Protein AF-E1RDG4-F1 (afdb_monomer_lite)

Structure (mmCIF, N/CA/C/O backbone):
data_AF-E1RDG4-F1
#
_entry.id   AF-E1RDG4-F1
#
loop_
_atom_site.group_PDB
_atom_site.id
_atom_site.type_symbol
_atom_site.label_atom_id
_atom_site.label_alt_id
_atom_site.label_comp_id
_atom_site.label_asym_id
_atom_site.label_entity_id
_atom_site.label_seq_id
_atom_site.pdbx_PDB_ins_code
_atom_site.Cartn_x
_atom_site.Cartn_y
_atom_site.Cartn_z
_atom_site.occupancy
_atom_site.B_iso_or_equiv
_atom_site.auth_seq_id
_atom_site.auth_comp_id
_atom_site.auth_asym_id
_atom_site.auth_atom_id
_atom_site.pdbx_PDB_model_num
ATOM 1 N N . MET A 1 1 ? 28.023 -0.731 -26.187 1.00 45.25 1 MET A N 1
ATOM 2 C CA . MET A 1 1 ? 28.212 -0.826 -24.726 1.00 45.25 1 MET A CA 1
ATOM 3 C C . MET A 1 1 ? 26.915 -0.334 -24.109 1.00 45.25 1 MET A C 1
ATOM 5 O O . MET A 1 1 ? 26.686 0.865 -24.153 1.00 45.25 1 MET A O 1
ATOM 9 N N . SER A 1 2 ? 26.020 -1.224 -23.681 1.00 56.44 2 SER A N 1
ATOM 10 C CA . SER A 1 2 ? 24.752 -0.807 -23.066 1.00 56.44 2 SER A CA 1
ATOM 11 C C . SER A 1 2 ? 25.028 -0.280 -21.660 1.00 56.44 2 SER A C 1
ATOM 13 O O . SER A 1 2 ? 25.686 -0.952 -20.861 1.00 56.44 2 SER A O 1
ATOM 15 N N . GLU A 1 3 ? 24.584 0.942 -21.383 1.00 65.62 3 GLU A N 1
ATOM 16 C CA . GLU A 1 3 ? 24.704 1.573 -20.072 1.00 65.62 3 GLU A CA 1
ATOM 17 C C . GLU A 1 3 ? 23.740 0.874 -19.110 1.00 65.62 3 GLU A C 1
ATOM 19 O O . GLU A 1 3 ? 22.528 1.026 -19.231 1.00 65.62 3 GLU A O 1
ATOM 24 N N . LYS A 1 4 ? 24.260 0.085 -18.164 1.00 71.12 4 LYS A N 1
ATOM 25 C CA . LYS A 1 4 ? 23.431 -0.467 -17.087 1.00 71.12 4 LYS A CA 1
ATOM 26 C C . LYS A 1 4 ? 22.964 0.693 -16.211 1.00 71.12 4 LYS A C 1
ATOM 28 O O . LYS A 1 4 ? 23.801 1.416 -15.667 1.00 71.12 4 LYS A O 1
ATOM 33 N N . ARG A 1 5 ? 21.654 0.885 -16.073 1.00 75.81 5 ARG A N 1
ATOM 34 C CA . ARG A 1 5 ? 21.077 1.918 -15.207 1.00 75.81 5 ARG A CA 1
ATOM 35 C C . ARG A 1 5 ? 20.508 1.249 -13.966 1.00 75.81 5 ARG A C 1
ATOM 37 O O . ARG A 1 5 ? 19.870 0.207 -14.054 1.00 75.81 5 ARG A O 1
ATOM 44 N N . LYS A 1 6 ? 20.757 1.829 -12.794 1.00 81.88 6 LYS A N 1
ATOM 45 C CA . LYS A 1 6 ? 20.160 1.339 -11.549 1.00 81.88 6 LYS A CA 1
ATOM 46 C C . LYS A 1 6 ? 18.705 1.818 -11.502 1.00 81.88 6 LYS A C 1
ATOM 48 O O . LYS A 1 6 ? 18.467 3.023 -11.572 1.00 81.88 6 LYS A O 1
ATOM 53 N N . LEU A 1 7 ? 17.759 0.889 -11.441 1.00 83.00 7 LEU A N 1
ATOM 54 C CA . LEU A 1 7 ? 16.327 1.141 -11.324 1.00 83.00 7 LEU A CA 1
ATOM 55 C C . LEU A 1 7 ? 15.895 0.799 -9.896 1.00 83.00 7 LEU A C 1
ATOM 57 O O . LEU A 1 7 ? 16.179 -0.295 -9.413 1.00 83.00 7 LEU A O 1
ATOM 61 N N . SER A 1 8 ? 15.196 1.714 -9.234 1.00 84.31 8 SER A N 1
ATOM 62 C CA . SER A 1 8 ? 14.616 1.470 -7.913 1.00 84.31 8 SER A CA 1
ATOM 63 C C . SER A 1 8 ? 13.111 1.717 -7.980 1.00 84.31 8 SER A C 1
ATOM 65 O O . SER A 1 8 ? 12.681 2.803 -8.370 1.00 84.31 8 SER A O 1
ATOM 67 N N . ILE A 1 9 ? 12.313 0.715 -7.609 1.00 84.94 9 ILE A N 1
ATOM 68 C CA . ILE A 1 9 ? 10.851 0.788 -7.543 1.00 84.94 9 ILE A CA 1
ATOM 69 C C . ILE A 1 9 ? 10.446 0.735 -6.072 1.00 84.94 9 ILE A C 1
ATOM 71 O O . ILE A 1 9 ? 10.612 -0.285 -5.402 1.00 84.94 9 ILE A O 1
ATOM 75 N N . GLY A 1 10 ? 9.933 1.854 -5.566 1.00 87.62 10 GLY A N 1
ATOM 76 C CA . GLY A 1 10 ? 9.433 1.986 -4.201 1.00 87.62 10 GLY A CA 1
ATOM 77 C C . GLY A 1 10 ? 7.918 2.139 -4.181 1.00 87.62 10 GLY A C 1
ATOM 78 O O . GLY A 1 10 ? 7.368 2.976 -4.895 1.00 87.62 10 GLY A O 1
ATOM 79 N N . ILE A 1 11 ? 7.249 1.365 -3.334 1.00 85.94 11 ILE A N 1
ATOM 80 C CA . ILE A 1 11 ? 5.810 1.443 -3.092 1.00 85.94 11 ILE A CA 1
ATOM 81 C C . ILE A 1 11 ? 5.534 1.598 -1.600 1.00 85.94 11 ILE A C 1
ATOM 83 O O . ILE A 1 11 ? 6.193 0.995 -0.752 1.00 85.94 11 ILE A O 1
ATOM 87 N N . THR A 1 12 ? 4.522 2.398 -1.285 1.00 88.12 12 THR A N 1
ATOM 88 C CA . THR A 1 12 ? 4.022 2.570 0.078 1.00 88.12 12 THR A CA 1
ATOM 89 C C . THR A 1 12 ? 2.535 2.266 0.075 1.00 88.12 12 THR A C 1
ATOM 91 O O . THR A 1 12 ? 1.762 2.945 -0.600 1.00 88.12 12 THR A O 1
ATOM 94 N N . VAL A 1 13 ? 2.135 1.246 0.826 1.00 84.06 13 VAL A N 1
ATOM 95 C CA . VAL A 1 13 ? 0.741 0.836 0.988 1.00 84.06 13 VAL A CA 1
ATOM 96 C C . VAL A 1 13 ? 0.303 1.199 2.402 1.00 84.06 13 VAL A C 1
ATOM 98 O O . VAL A 1 13 ? 0.949 0.809 3.372 1.00 84.06 13 VAL A O 1
ATOM 101 N N . ASN A 1 14 ? -0.781 1.960 2.531 1.00 85.50 14 ASN A N 1
ATOM 102 C CA . ASN A 1 14 ? -1.398 2.209 3.830 1.00 85.50 14 ASN A CA 1
ATOM 103 C C . ASN A 1 14 ? -2.262 1.000 4.221 1.00 85.50 14 ASN A C 1
ATOM 105 O O . ASN A 1 14 ? -3.090 0.550 3.427 1.00 85.50 14 ASN A O 1
ATOM 109 N N . LEU A 1 15 ? -2.044 0.466 5.421 1.00 80.12 15 LEU A N 1
ATOM 110 C CA . LEU A 1 15 ? -2.691 -0.742 5.932 1.00 80.12 15 LEU A CA 1
ATOM 111 C C . LEU A 1 15 ? -3.771 -0.448 6.988 1.00 80.12 15 LEU A C 1
ATOM 113 O O . LEU A 1 15 ? -4.141 -1.346 7.735 1.00 80.12 15 LEU A O 1
ATOM 117 N N . GLU A 1 16 ? -4.329 0.771 7.005 1.00 77.94 16 GLU A N 1
ATOM 118 C CA . GLU A 1 16 ? -5.206 1.278 8.075 1.00 77.94 16 GLU A CA 1
ATOM 119 C C . GLU A 1 16 ? -4.549 1.232 9.462 1.00 77.94 16 GLU A C 1
ATOM 121 O O . GLU A 1 16 ? -3.385 0.874 9.605 1.00 77.94 16 GLU A O 1
ATOM 126 N N . ASN A 1 17 ? -5.257 1.698 10.497 1.00 80.06 17 ASN A N 1
ATOM 127 C CA . ASN A 1 17 ? -4.765 1.711 11.883 1.00 80.06 17 ASN A CA 1
ATOM 128 C C . ASN A 1 17 ? -3.393 2.394 12.067 1.00 80.06 17 ASN A C 1
ATOM 130 O O . ASN A 1 17 ? -2.651 2.061 12.987 1.00 80.06 17 ASN A O 1
ATOM 134 N N . TYR A 1 18 ? -3.070 3.371 11.211 1.00 76.12 18 TYR A N 1
ATOM 135 C CA . TYR A 1 18 ? -1.768 4.054 11.163 1.00 76.12 18 TYR A CA 1
ATOM 136 C C . TYR A 1 18 ? -0.575 3.140 10.837 1.00 76.12 18 TYR A C 1
ATOM 138 O O . TYR A 1 18 ? 0.567 3.468 11.161 1.00 76.12 18 TYR A O 1
ATOM 146 N N . GLU A 1 19 ? -0.821 2.020 10.160 1.00 81.00 19 GLU A N 1
ATOM 147 C CA . GLU A 1 19 ? 0.217 1.116 9.683 1.00 81.00 19 GLU A CA 1
ATOM 148 C C . GLU A 1 19 ? 0.552 1.385 8.207 1.00 81.00 19 GLU A C 1
ATOM 150 O O . GLU A 1 19 ? -0.325 1.552 7.355 1.00 81.00 19 GLU A O 1
ATOM 155 N N . ASN A 1 20 ? 1.848 1.433 7.891 1.00 85.00 20 ASN A N 1
ATOM 156 C CA . ASN A 1 20 ? 2.353 1.708 6.548 1.00 85.00 20 ASN A CA 1
ATOM 157 C C . ASN A 1 20 ? 3.315 0.590 6.143 1.00 85.00 20 ASN A C 1
ATOM 159 O O . ASN A 1 20 ? 4.320 0.366 6.818 1.00 85.00 20 ASN A O 1
ATOM 163 N N . LEU A 1 21 ? 3.070 -0.054 5.005 1.00 84.00 21 LEU A N 1
ATOM 164 C CA . LEU A 1 21 ? 3.995 -1.007 4.404 1.00 84.00 21 LEU A CA 1
ATOM 165 C C . LEU A 1 21 ? 4.785 -0.319 3.291 1.00 84.00 21 LEU A C 1
ATOM 167 O O . LEU A 1 21 ? 4.236 -0.019 2.232 1.00 84.00 21 LEU A O 1
ATOM 171 N N . LYS A 1 22 ? 6.079 -0.086 3.524 1.00 89.62 22 LYS A N 1
ATOM 172 C CA . LYS A 1 22 ? 7.014 0.384 2.496 1.00 89.62 22 LYS A CA 1
ATOM 173 C C . LYS A 1 22 ? 7.783 -0.809 1.931 1.00 89.62 22 LYS A C 1
ATOM 175 O O . LYS A 1 22 ? 8.463 -1.507 2.681 1.00 89.62 22 LYS A O 1
ATOM 180 N N . VAL A 1 23 ? 7.702 -1.019 0.622 1.00 87.94 23 VAL A N 1
ATOM 181 C CA . VAL A 1 23 ? 8.488 -2.025 -0.103 1.00 87.94 23 VAL A CA 1
ATOM 182 C C . VAL A 1 23 ? 9.313 -1.308 -1.157 1.00 87.94 23 VAL A C 1
ATOM 184 O O . VAL A 1 23 ? 8.790 -0.491 -1.906 1.00 87.94 23 VAL A O 1
ATOM 187 N N . GLU A 1 24 ? 10.608 -1.591 -1.201 1.00 88.06 24 GLU A N 1
ATOM 188 C CA . GLU A 1 24 ? 11.540 -0.986 -2.148 1.00 88.06 24 GLU A CA 1
ATOM 189 C C . GLU A 1 24 ? 12.372 -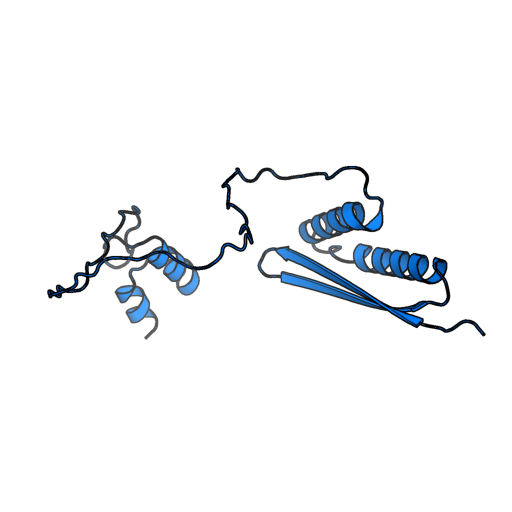2.101 -2.776 1.00 88.06 24 GLU A C 1
ATOM 191 O O . GLU A 1 24 ? 12.950 -2.928 -2.069 1.00 88.06 24 GLU A O 1
ATOM 196 N N . VAL A 1 25 ? 12.372 -2.158 -4.104 1.00 86.06 25 VAL A N 1
ATOM 197 C CA . VAL A 1 25 ? 13.127 -3.131 -4.891 1.00 86.06 25 VAL A CA 1
ATOM 198 C C . VAL A 1 25 ? 14.098 -2.358 -5.765 1.00 86.06 25 VAL A C 1
ATOM 200 O O . VAL A 1 25 ? 13.691 -1.489 -6.532 1.00 86.06 25 VAL A O 1
ATOM 203 N N . GLU A 1 26 ? 15.382 -2.676 -5.647 1.00 85.38 26 GLU A N 1
ATOM 204 C CA . GLU A 1 26 ? 16.436 -2.116 -6.489 1.00 85.38 26 GLU A CA 1
ATOM 205 C C . GLU A 1 26 ? 16.976 -3.188 -7.438 1.00 85.38 26 GLU A C 1
ATOM 207 O O . GLU A 1 26 ? 17.211 -4.325 -7.028 1.00 85.38 26 GLU A O 1
ATOM 212 N N . GLY A 1 27 ? 17.221 -2.813 -8.690 1.00 82.56 27 GLY A N 1
ATOM 213 C CA . GLY A 1 27 ? 17.773 -3.684 -9.721 1.00 82.56 27 GLY A CA 1
ATOM 214 C C . GLY A 1 27 ? 18.627 -2.924 -10.730 1.00 82.56 27 GLY A C 1
ATOM 215 O O . GLY A 1 27 ? 18.584 -1.699 -10.820 1.00 82.56 27 GLY A O 1
ATOM 216 N N . GLU A 1 28 ? 19.442 -3.646 -11.494 1.00 80.50 28 GLU A N 1
ATOM 217 C CA . GLU A 1 28 ? 20.146 -3.095 -12.654 1.00 80.50 28 GLU A CA 1
ATOM 218 C C . GLU A 1 28 ? 19.307 -3.376 -13.904 1.00 80.50 28 GLU A C 1
ATOM 220 O O . GLU A 1 28 ? 19.179 -4.533 -14.289 1.00 80.50 28 GLU A O 1
ATOM 225 N N . ALA A 1 29 ? 18.774 -2.340 -14.551 1.00 74.38 29 ALA A N 1
ATOM 226 C CA . ALA A 1 29 ? 18.046 -2.463 -15.808 1.00 74.38 29 ALA A CA 1
ATOM 227 C C . ALA A 1 29 ? 18.942 -2.056 -16.983 1.00 74.38 29 ALA A C 1
ATOM 229 O O . ALA A 1 29 ? 19.584 -0.997 -16.968 1.00 74.38 29 ALA A O 1
ATOM 230 N N . LYS A 1 30 ? 19.018 -2.911 -17.999 1.00 70.19 30 LYS A N 1
ATOM 231 C CA . LYS A 1 30 ? 19.705 -2.636 -19.266 1.00 70.19 30 LYS A CA 1
ATOM 232 C C . LYS A 1 30 ? 18.704 -2.249 -20.344 1.00 70.19 30 LYS A C 1
ATOM 234 O O . LYS A 1 30 ? 19.025 -1.381 -21.151 1.00 70.19 30 LYS A O 1
ATOM 239 N N . ASP A 1 31 ? 17.504 -2.827 -20.297 1.00 70.00 31 ASP A N 1
ATOM 240 C CA . ASP A 1 31 ? 16.426 -2.638 -21.264 1.00 70.00 31 ASP A CA 1
ATOM 241 C C . ASP A 1 31 ? 15.041 -2.664 -20.579 1.00 70.00 31 ASP A C 1
ATOM 243 O O . ASP A 1 31 ? 14.928 -2.905 -19.377 1.00 70.00 31 ASP A O 1
ATOM 247 N N . GLY A 1 32 ? 13.965 -2.415 -21.340 1.00 63.72 32 GLY A N 1
ATOM 248 C CA . GLY A 1 32 ? 12.587 -2.439 -20.821 1.00 63.72 32 GLY A CA 1
ATOM 249 C C . GLY A 1 32 ? 12.191 -3.773 -20.173 1.00 63.72 32 GLY A C 1
ATOM 250 O O . GLY A 1 32 ? 11.516 -3.758 -19.152 1.00 63.72 32 GLY A O 1
ATOM 251 N N . CYS A 1 33 ? 12.707 -4.900 -20.680 1.00 65.38 33 CYS A N 1
ATOM 252 C CA . CYS A 1 33 ? 12.453 -6.226 -20.105 1.00 65.38 33 CYS A CA 1
ATOM 253 C C . CYS A 1 33 ? 12.956 -6.373 -18.659 1.00 65.38 33 CYS A C 1
ATOM 255 O O . CYS A 1 33 ? 12.305 -7.039 -17.863 1.00 65.38 33 CYS A O 1
ATOM 257 N N . ASP A 1 34 ? 14.080 -5.744 -18.286 1.00 80.12 34 ASP A N 1
ATOM 258 C CA . ASP A 1 34 ? 14.570 -5.813 -16.900 1.00 80.12 34 ASP A CA 1
ATOM 259 C C . ASP A 1 34 ? 13.634 -5.054 -15.936 1.00 80.12 34 ASP A C 1
ATOM 261 O O . ASP A 1 34 ? 13.583 -5.351 -14.742 1.00 80.12 34 ASP A O 1
ATOM 265 N N . ALA A 1 35 ? 12.891 -4.059 -16.439 1.00 78.25 35 ALA A N 1
ATOM 266 C CA . ALA A 1 35 ? 11.885 -3.357 -15.649 1.00 78.25 35 ALA A CA 1
ATOM 267 C C . ALA A 1 35 ? 10.654 -4.243 -15.406 1.00 78.25 35 ALA A C 1
ATOM 269 O O . ALA A 1 35 ? 10.158 -4.272 -14.281 1.00 78.25 35 ALA A O 1
ATOM 270 N N . ASP A 1 36 ? 10.210 -4.996 -16.417 1.00 83.06 36 ASP A N 1
ATOM 271 C CA . ASP A 1 36 ? 9.119 -5.970 -16.280 1.00 83.06 36 ASP A CA 1
ATOM 272 C C . ASP A 1 36 ? 9.479 -7.086 -15.283 1.00 83.06 36 ASP A C 1
ATOM 274 O O . ASP A 1 36 ? 8.685 -7.398 -14.397 1.00 83.06 36 ASP A O 1
ATOM 278 N N . GLU A 1 37 ? 10.709 -7.613 -15.326 1.00 85.12 37 GLU A N 1
ATOM 279 C CA . GLU A 1 37 ? 11.192 -8.592 -14.336 1.00 85.12 37 GLU A CA 1
ATOM 280 C C . GLU A 1 37 ? 11.187 -8.026 -12.905 1.00 85.12 37 GLU A C 1
ATOM 282 O O . GLU A 1 37 ? 10.829 -8.718 -11.945 1.00 85.12 37 GLU A O 1
ATOM 287 N N . LEU A 1 38 ? 11.551 -6.749 -12.738 1.00 84.88 38 LEU A N 1
ATOM 288 C CA . LEU A 1 38 ? 11.493 -6.083 -11.436 1.00 84.88 38 LEU A CA 1
ATOM 289 C C . LEU A 1 38 ? 10.056 -5.909 -10.937 1.00 84.88 38 LEU A C 1
ATOM 291 O O . LEU A 1 38 ? 9.799 -6.035 -9.736 1.00 84.88 38 LEU A O 1
ATOM 295 N N . ILE A 1 39 ? 9.127 -5.624 -11.848 1.00 85.50 39 ILE A N 1
ATOM 296 C CA . ILE A 1 39 ? 7.699 -5.501 -11.558 1.00 85.50 39 ILE A CA 1
ATOM 297 C C . ILE A 1 39 ? 7.123 -6.859 -11.135 1.00 85.50 39 ILE A C 1
ATOM 299 O O . ILE A 1 39 ? 6.447 -6.934 -10.108 1.00 85.50 39 ILE A O 1
ATOM 303 N N . GLU A 1 40 ? 7.442 -7.940 -11.848 1.00 87.38 40 GLU A N 1
ATOM 304 C CA . GLU A 1 40 ? 7.038 -9.302 -11.474 1.00 87.38 40 GLU A CA 1
ATOM 305 C C . GLU A 1 40 ? 7.619 -9.721 -10.116 1.00 87.38 40 GLU A C 1
ATOM 307 O O . GLU A 1 40 ? 6.934 -10.326 -9.282 1.00 87.38 40 GLU A O 1
ATOM 312 N N . TYR A 1 41 ? 8.878 -9.364 -9.845 1.00 88.50 41 TYR A N 1
ATOM 313 C CA . TYR A 1 41 ? 9.493 -9.618 -8.546 1.00 88.50 41 TYR A CA 1
ATOM 314 C C . TYR A 1 41 ? 8.776 -8.858 -7.423 1.00 88.50 41 TYR A C 1
ATOM 316 O O . TYR A 1 41 ? 8.471 -9.439 -6.376 1.00 88.50 41 TYR A O 1
ATOM 324 N N . LEU A 1 42 ? 8.462 -7.577 -7.640 1.00 88.62 42 LEU A N 1
ATOM 325 C CA . LEU A 1 42 ? 7.702 -6.762 -6.695 1.00 88.62 42 LEU A CA 1
ATOM 326 C C . LEU A 1 42 ? 6.307 -7.351 -6.437 1.00 88.62 42 LEU A C 1
ATOM 328 O O . LEU A 1 42 ? 5.890 -7.441 -5.280 1.00 88.62 42 LEU A O 1
ATOM 332 N N . ASP A 1 43 ? 5.612 -7.800 -7.483 1.00 88.06 43 ASP A N 1
ATOM 333 C CA . ASP A 1 43 ? 4.309 -8.459 -7.380 1.00 88.06 43 ASP A CA 1
ATOM 334 C C . ASP A 1 43 ? 4.378 -9.738 -6.529 1.00 88.06 43 ASP A C 1
ATOM 336 O O . ASP A 1 43 ? 3.589 -9.938 -5.598 1.00 88.06 43 ASP A O 1
ATOM 340 N N . SER A 1 44 ? 5.389 -10.573 -6.779 1.00 88.69 44 SER A N 1
ATOM 341 C CA . SER A 1 44 ? 5.648 -11.790 -6.008 1.00 88.69 44 SER A CA 1
ATOM 342 C C . SER A 1 44 ? 5.914 -11.485 -4.533 1.00 88.69 44 SER A C 1
ATOM 344 O O . SER A 1 44 ? 5.393 -12.177 -3.652 1.00 88.69 44 SER A O 1
ATOM 346 N N . VAL A 1 45 ? 6.669 -10.424 -4.239 1.00 89.56 45 VAL A N 1
ATOM 347 C CA . VAL A 1 45 ? 6.923 -9.951 -2.873 1.00 89.56 45 VAL A CA 1
ATOM 348 C C . VAL A 1 45 ? 5.621 -9.485 -2.215 1.00 89.56 45 VAL A C 1
ATOM 350 O O . VAL A 1 45 ? 5.292 -9.974 -1.132 1.00 89.56 45 VAL A O 1
ATOM 353 N N . LEU A 1 46 ? 4.834 -8.638 -2.883 1.00 87.81 46 LEU A N 1
ATOM 354 C CA . LEU A 1 46 ? 3.532 -8.167 -2.400 1.00 87.81 46 LEU A CA 1
ATOM 355 C C . LEU A 1 46 ? 2.550 -9.313 -2.117 1.00 87.81 46 LEU A C 1
ATOM 357 O O . LEU A 1 46 ? 1.878 -9.303 -1.088 1.00 87.81 46 LEU A O 1
ATOM 361 N N . SER A 1 47 ? 2.518 -10.344 -2.965 1.00 87.56 47 SER A N 1
ATOM 362 C CA . SER A 1 47 ? 1.635 -11.511 -2.813 1.00 87.56 47 SER A CA 1
ATOM 363 C C . SER A 1 47 ? 1.846 -12.304 -1.511 1.00 87.56 47 SER A C 1
ATOM 365 O O . SER A 1 47 ? 0.989 -13.091 -1.093 1.00 87.56 47 SER A O 1
ATOM 367 N N . ARG A 1 48 ? 3.007 -12.139 -0.862 1.00 87.19 48 ARG A N 1
ATOM 368 C CA . ARG A 1 48 ? 3.356 -12.834 0.387 1.00 87.19 48 ARG A CA 1
ATOM 369 C C . ARG A 1 48 ? 2.841 -12.112 1.628 1.00 87.19 48 ARG A C 1
ATOM 371 O O . ARG A 1 48 ? 2.693 -12.760 2.666 1.00 87.19 48 ARG A O 1
ATOM 378 N N . PHE A 1 49 ? 2.565 -10.815 1.534 1.00 85.19 49 PHE A N 1
ATOM 379 C CA . PHE A 1 49 ? 2.049 -10.028 2.650 1.00 85.19 49 PHE A CA 1
ATOM 380 C C . PHE A 1 49 ? 0.555 -10.301 2.884 1.00 85.19 49 PHE A C 1
ATOM 382 O O . PHE A 1 49 ? -0.172 -10.733 1.992 1.00 85.19 49 PHE A O 1
ATOM 389 N N . GLY A 1 50 ? 0.095 -10.118 4.126 1.00 80.38 50 GLY A N 1
ATOM 390 C CA . GLY A 1 50 ? -1.300 -10.375 4.509 1.00 80.38 50 GLY A CA 1
ATOM 391 C C . GLY A 1 50 ? -1.688 -11.858 4.635 1.00 80.38 50 GLY A C 1
ATOM 392 O O . GLY A 1 50 ? -2.855 -12.182 4.804 1.00 80.38 50 GLY A O 1
ATOM 393 N N . ARG A 1 51 ? -0.755 -12.819 4.595 1.00 80.75 51 ARG A N 1
ATOM 394 C CA . ARG A 1 51 ? -1.113 -14.248 4.775 1.00 80.75 51 ARG A CA 1
ATOM 395 C C . ARG A 1 51 ? -1.762 -14.564 6.127 1.00 80.75 51 ARG A C 1
ATOM 397 O O . ARG A 1 51 ? -2.578 -15.476 6.192 1.00 80.75 51 ARG A O 1
ATOM 404 N N . ASN A 1 52 ? -1.399 -13.814 7.164 1.00 81.81 52 ASN A N 1
ATOM 405 C CA . ASN A 1 52 ? -1.934 -13.967 8.518 1.00 81.81 52 ASN A CA 1
ATOM 406 C C . ASN A 1 52 ? -3.075 -12.986 8.827 1.00 81.81 52 ASN A C 1
ATOM 408 O O . ASN A 1 52 ? -3.732 -13.152 9.847 1.00 81.81 52 ASN A O 1
ATOM 412 N N . ASP A 1 53 ? -3.308 -11.995 7.959 1.00 81.56 53 ASP A N 1
ATOM 413 C CA . ASP A 1 53 ? -4.349 -10.985 8.134 1.00 81.56 53 ASP A CA 1
ATOM 414 C C . ASP A 1 53 ? -5.159 -10.802 6.830 1.00 81.56 53 ASP A C 1
ATOM 416 O O . ASP A 1 53 ? -4.638 -10.300 5.824 1.00 81.56 53 ASP A O 1
ATOM 420 N N . PRO A 1 54 ? -6.432 -11.238 6.801 1.00 85.06 54 PRO A N 1
ATOM 421 C CA . PRO A 1 54 ? -7.243 -11.232 5.587 1.00 85.06 54 PRO A CA 1
ATOM 422 C C . PRO A 1 54 ? -7.594 -9.820 5.098 1.00 85.06 54 PRO A C 1
ATOM 424 O O . PRO A 1 54 ? -7.897 -9.647 3.915 1.00 85.06 54 PRO A O 1
ATOM 427 N N . GLU A 1 55 ? -7.562 -8.820 5.973 1.00 85.31 55 GLU A N 1
ATOM 428 C CA . GLU A 1 55 ? -7.840 -7.424 5.657 1.00 85.31 55 GLU A CA 1
ATOM 429 C C . GLU A 1 55 ? -6.656 -6.771 4.932 1.00 85.31 55 GLU A C 1
ATOM 431 O O . GLU A 1 55 ? -6.812 -6.258 3.820 1.00 85.31 55 GLU A O 1
ATOM 436 N N . THR A 1 56 ? -5.449 -6.903 5.482 1.00 84.94 56 THR A N 1
ATOM 437 C CA . THR A 1 56 ? -4.181 -6.548 4.837 1.00 84.94 56 THR A CA 1
ATOM 438 C C . THR A 1 56 ? -4.055 -7.237 3.481 1.00 84.94 56 THR A C 1
ATOM 440 O O . THR A 1 56 ? -3.717 -6.589 2.490 1.00 84.94 56 THR A O 1
ATOM 443 N N . LYS A 1 57 ? -4.389 -8.535 3.394 1.00 88.75 57 LYS A N 1
ATOM 444 C CA . LYS A 1 57 ? -4.355 -9.275 2.124 1.00 88.75 57 LYS A CA 1
ATOM 445 C C . LYS A 1 57 ? -5.256 -8.642 1.072 1.00 88.75 57 LYS A C 1
ATOM 447 O O . LYS A 1 57 ? -4.809 -8.443 -0.049 1.00 88.75 57 LYS A O 1
ATOM 452 N N . LYS A 1 58 ? -6.507 -8.314 1.415 1.00 87.50 58 LYS A N 1
ATOM 453 C CA . LYS A 1 58 ? -7.452 -7.681 0.479 1.00 87.50 58 LYS A CA 1
ATOM 454 C C . LYS A 1 58 ? -6.948 -6.328 -0.016 1.00 87.50 58 LYS A C 1
ATOM 456 O O . LYS A 1 58 ? -7.070 -6.050 -1.204 1.00 87.50 58 LYS A O 1
ATOM 461 N N . ARG A 1 59 ? -6.378 -5.506 0.869 1.00 86.44 59 ARG A N 1
ATOM 462 C CA . ARG A 1 59 ? -5.840 -4.182 0.511 1.00 86.44 59 ARG A CA 1
ATOM 463 C C . ARG A 1 59 ? -4.658 -4.297 -0.445 1.00 86.44 59 ARG A C 1
ATOM 465 O O . ARG A 1 59 ? -4.626 -3.621 -1.471 1.00 86.44 59 ARG A O 1
ATOM 472 N N . ILE A 1 60 ? -3.728 -5.200 -0.148 1.00 87.62 60 ILE A N 1
ATOM 473 C CA . ILE A 1 60 ? -2.568 -5.453 -1.005 1.00 87.62 60 ILE A CA 1
ATOM 474 C C . ILE A 1 60 ? -3.001 -6.051 -2.347 1.00 87.62 60 ILE A C 1
ATOM 476 O O . ILE A 1 60 ? -2.509 -5.628 -3.386 1.00 87.62 60 ILE A O 1
ATOM 480 N N . ASP A 1 61 ? -3.958 -6.977 -2.357 1.00 87.69 61 ASP A N 1
ATOM 481 C CA . ASP A 1 61 ? -4.483 -7.582 -3.585 1.00 87.69 61 ASP A CA 1
ATOM 482 C C . ASP A 1 61 ? -5.235 -6.567 -4.463 1.00 87.69 61 ASP A C 1
ATOM 484 O O . ASP A 1 61 ? -5.058 -6.544 -5.678 1.00 87.69 61 ASP A O 1
ATOM 488 N N . ASN A 1 62 ? -6.010 -5.664 -3.851 1.00 87.75 62 ASN A N 1
ATOM 489 C CA . ASN A 1 62 ? -6.640 -4.541 -4.547 1.00 87.75 62 ASN A CA 1
ATOM 490 C C . ASN A 1 62 ? -5.593 -3.602 -5.165 1.00 87.75 62 ASN A C 1
ATOM 492 O O . ASN A 1 62 ? -5.722 -3.212 -6.325 1.00 87.75 62 ASN A O 1
ATOM 496 N N . TYR A 1 63 ? -4.535 -3.282 -4.416 1.00 87.06 63 TYR A N 1
ATOM 497 C CA . TYR A 1 63 ? -3.431 -2.475 -4.923 1.00 87.06 63 TYR A CA 1
ATOM 498 C C . TYR A 1 63 ? -2.730 -3.146 -6.112 1.00 87.06 63 TYR A C 1
ATOM 500 O O . TYR A 1 63 ? -2.548 -2.496 -7.140 1.00 87.06 63 TYR A O 1
ATOM 508 N N . ARG A 1 64 ? -2.385 -4.438 -5.998 1.00 88.50 64 ARG A N 1
ATOM 509 C CA . ARG A 1 64 ? -1.748 -5.227 -7.070 1.00 88.50 64 ARG A CA 1
ATOM 510 C C . ARG A 1 64 ? -2.594 -5.207 -8.341 1.00 88.50 64 ARG A C 1
ATOM 512 O O . ARG A 1 64 ? -2.092 -4.815 -9.389 1.00 88.50 64 ARG A O 1
ATOM 519 N N . ARG A 1 65 ? -3.897 -5.479 -8.221 1.00 85.44 65 ARG A N 1
ATOM 520 C CA . ARG A 1 65 ? -4.841 -5.410 -9.346 1.00 85.44 65 ARG A CA 1
ATOM 521 C C . ARG A 1 65 ? -4.882 -4.039 -10.012 1.00 85.44 65 ARG A C 1
ATOM 523 O O . ARG A 1 65 ? -4.869 -3.947 -11.233 1.00 85.44 65 ARG A O 1
ATOM 530 N N . ARG A 1 66 ? -4.915 -2.969 -9.215 1.00 83.31 66 ARG A N 1
ATOM 531 C CA . ARG A 1 66 ? -5.040 -1.594 -9.720 1.00 83.31 66 ARG A CA 1
ATOM 532 C C . ARG A 1 66 ? -3.759 -1.065 -10.367 1.00 83.31 66 ARG A C 1
ATOM 534 O O . ARG A 1 66 ? -3.839 -0.259 -11.287 1.00 83.31 66 ARG A O 1
ATOM 541 N N . VAL A 1 67 ? -2.596 -1.432 -9.833 1.00 82.88 67 VAL A N 1
ATOM 542 C CA . VAL A 1 67 ? -1.310 -0.819 -10.205 1.00 82.88 67 VAL A CA 1
ATOM 543 C C . VAL A 1 67 ? -0.489 -1.707 -11.139 1.00 82.88 67 VAL A C 1
ATOM 545 O O . VAL A 1 67 ? 0.229 -1.166 -11.973 1.00 82.88 67 VAL A O 1
ATOM 548 N N . LEU A 1 68 ? -0.597 -3.036 -11.027 1.00 80.31 68 LEU A N 1
ATOM 549 C CA . LEU A 1 68 ? 0.261 -3.987 -11.745 1.00 80.31 68 LEU A CA 1
ATOM 550 C C . LEU A 1 68 ? -0.459 -4.743 -12.877 1.00 80.31 68 LEU A C 1
ATOM 552 O O . LEU A 1 68 ? 0.176 -5.035 -13.882 1.00 80.31 68 LEU A O 1
ATOM 556 N N . GLU A 1 69 ? -1.760 -5.051 -12.764 1.00 74.81 69 GLU A N 1
ATOM 557 C CA . GLU A 1 69 ? -2.432 -5.965 -13.716 1.00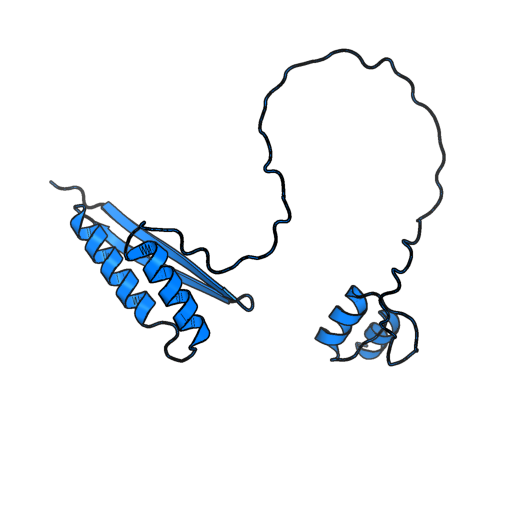 74.81 69 GLU A CA 1
ATOM 558 C C . GLU A 1 69 ? -3.109 -5.304 -14.937 1.00 74.81 69 GLU A C 1
ATOM 560 O O . GLU A 1 69 ? -3.383 -6.023 -15.897 1.00 74.81 69 GLU A O 1
ATOM 565 N N . ASN A 1 70 ? -3.359 -3.984 -14.943 1.00 63.97 70 ASN A N 1
ATOM 566 C CA . ASN A 1 70 ? -3.574 -3.092 -16.111 1.00 63.97 70 ASN A CA 1
ATOM 567 C C . ASN A 1 70 ? -4.413 -1.845 -15.735 1.00 63.97 70 ASN A C 1
ATOM 569 O O . ASN A 1 70 ? -5.300 -1.933 -14.886 1.00 63.97 70 ASN A O 1
ATOM 573 N N . PRO A 1 71 ? -4.236 -0.703 -16.436 1.00 51.19 71 PRO A N 1
ATOM 574 C CA . PRO A 1 71 ? -5.019 0.529 -16.277 1.00 51.19 71 PRO A CA 1
ATOM 575 C C . PRO A 1 71 ? -6.365 0.474 -17.029 1.00 51.19 71 PRO A C 1
ATOM 577 O O . PRO A 1 71 ? -6.689 1.348 -17.834 1.00 51.19 71 PRO A O 1
ATOM 580 N N . GLY A 1 72 ? -7.142 -0.582 -16.802 1.00 45.31 72 GLY A N 1
ATOM 581 C CA . GLY A 1 72 ? -8.471 -0.770 -17.379 1.00 45.31 72 GLY A CA 1
ATOM 582 C C . GLY A 1 72 ? -9.527 -0.687 -16.290 1.00 45.31 72 GLY A C 1
ATOM 583 O O . GLY A 1 72 ? -9.814 -1.683 -15.645 1.00 45.31 72 GLY A O 1
ATOM 584 N N . GLU A 1 73 ? -10.075 0.512 -16.124 1.00 42.81 73 GLU A N 1
ATOM 585 C CA . GLU A 1 73 ? -11.155 0.907 -15.211 1.00 42.81 73 GLU A CA 1
ATOM 586 C C . GLU A 1 73 ? -10.764 1.196 -13.746 1.00 42.81 73 GLU A C 1
ATOM 588 O O . GLU A 1 73 ? -10.299 0.322 -13.007 1.00 42.81 73 GLU A O 1
ATOM 593 N N . PRO A 1 74 ? -11.004 2.437 -13.268 1.00 46.06 74 PRO A N 1
ATOM 594 C CA . PRO A 1 74 ? -10.968 2.727 -11.849 1.00 46.06 74 PRO A CA 1
ATOM 595 C C . PRO A 1 74 ? -12.133 1.986 -11.192 1.00 46.06 74 PRO A C 1
ATOM 597 O O . PRO A 1 74 ? -13.278 2.434 -11.230 1.00 46.06 74 PRO A O 1
ATOM 600 N N . VAL A 1 75 ? -11.846 0.863 -10.539 1.00 47.81 75 VAL A N 1
ATOM 601 C CA . VAL A 1 75 ? -12.777 0.297 -9.564 1.00 47.81 75 VAL A CA 1
ATOM 602 C C . VAL A 1 75 ? -12.727 1.207 -8.337 1.00 47.81 75 VAL A C 1
ATOM 604 O O . VAL A 1 75 ? -11.981 0.984 -7.384 1.00 47.81 75 VAL A O 1
ATOM 607 N N . ILE A 1 76 ? -13.495 2.296 -8.404 1.00 51.03 76 ILE A N 1
ATOM 608 C CA . ILE A 1 76 ? -13.888 3.087 -7.243 1.00 51.03 76 ILE A CA 1
ATOM 609 C C . ILE A 1 76 ? -14.792 2.184 -6.406 1.00 51.03 76 ILE A C 1
ATOM 611 O O . ILE A 1 76 ? -16.007 2.163 -6.561 1.00 51.03 76 ILE A O 1
ATOM 615 N N . THR A 1 77 ? -14.196 1.411 -5.508 1.00 48.78 77 THR A N 1
ATOM 616 C CA . THR A 1 77 ? -14.907 0.854 -4.356 1.00 48.78 77 THR A CA 1
ATOM 617 C C . THR A 1 77 ? -14.520 1.666 -3.138 1.00 48.78 77 THR A C 1
ATOM 619 O O . THR A 1 77 ? -13.684 1.251 -2.341 1.00 48.78 77 THR A O 1
ATOM 622 N N . ASN A 1 78 ? -15.052 2.882 -3.056 1.00 41.47 78 ASN A N 1
ATOM 623 C CA . ASN A 1 78 ? -16.074 3.215 -2.067 1.00 41.47 78 ASN A CA 1
ATOM 624 C C . ASN A 1 78 ? -16.381 4.711 -2.126 1.00 41.47 78 ASN A C 1
ATOM 626 O O . ASN A 1 78 ? -15.515 5.561 -1.946 1.00 41.47 78 ASN A O 1
ATOM 630 N N . ILE A 1 79 ? -17.661 4.972 -2.371 1.00 52.19 79 ILE A N 1
ATOM 631 C CA . ILE A 1 79 ? -18.380 6.198 -2.062 1.00 52.19 79 ILE A CA 1
ATOM 632 C C . ILE A 1 79 ? -18.126 6.503 -0.579 1.00 52.19 79 ILE A C 1
ATOM 634 O O . ILE A 1 79 ? -18.631 5.805 0.298 1.00 52.19 79 ILE A O 1
ATOM 638 N N . VAL A 1 80 ? -17.318 7.522 -0.310 1.00 46.53 80 VAL A N 1
ATOM 639 C CA . VAL A 1 80 ? -17.588 8.432 0.800 1.00 46.53 80 VAL A CA 1
ATOM 640 C C . VAL A 1 80 ? -18.144 9.675 0.129 1.00 46.53 80 VAL A C 1
ATOM 642 O O . VAL A 1 80 ? -17.591 10.127 -0.874 1.00 46.53 80 VAL A O 1
ATOM 645 N N . GLU A 1 81 ? -19.290 10.116 0.631 1.00 49.78 81 GLU A N 1
ATOM 646 C CA . GLU A 1 81 ? -19.995 11.326 0.232 1.00 49.78 81 GLU A CA 1
ATOM 647 C C . GLU A 1 81 ? -19.057 12.471 -0.163 1.00 49.78 81 GLU A C 1
ATOM 649 O O . GLU A 1 81 ? -18.064 12.778 0.495 1.00 49.78 81 GLU A O 1
ATOM 654 N N . GLU A 1 82 ? -19.434 13.082 -1.277 1.00 48.97 82 GLU A N 1
ATOM 655 C CA . GLU A 1 82 ? -19.010 14.379 -1.764 1.00 48.97 82 GLU A CA 1
ATOM 656 C C . GLU A 1 82 ? -19.106 15.432 -0.647 1.00 48.97 82 GLU A C 1
ATOM 658 O O . GLU A 1 82 ? -20.160 16.008 -0.409 1.00 48.97 82 GLU A O 1
ATOM 663 N N . GLU A 1 83 ? -17.988 15.729 0.012 1.00 40.41 83 GLU A N 1
ATOM 664 C CA . GLU A 1 83 ? -17.710 17.104 0.417 1.00 40.41 83 GLU A CA 1
ATOM 665 C C . GLU A 1 83 ? -16.609 17.645 -0.490 1.00 40.41 83 GLU A C 1
ATOM 667 O O . GLU A 1 83 ? -15.421 17.331 -0.400 1.00 40.41 83 GLU A O 1
ATOM 672 N N . THR A 1 84 ? -17.083 18.439 -1.441 1.00 38.88 84 THR A N 1
ATOM 673 C CA . THR A 1 84 ? -16.342 19.357 -2.289 1.00 38.88 84 THR A CA 1
AT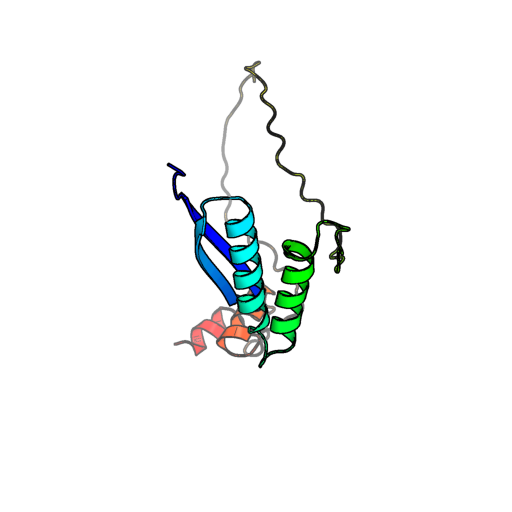OM 674 C C . THR A 1 84 ? -15.337 20.177 -1.481 1.00 38.88 84 THR A C 1
ATOM 676 O O . THR A 1 84 ? -15.695 21.164 -0.840 1.00 38.88 84 THR A O 1
ATOM 679 N N . TYR A 1 85 ? -14.059 19.829 -1.590 1.00 44.31 85 TYR A N 1
ATOM 680 C CA . TYR A 1 85 ? -12.971 20.773 -1.354 1.00 44.31 85 TYR A CA 1
ATOM 681 C C . TYR A 1 85 ? -12.560 21.351 -2.714 1.00 44.31 85 TYR A C 1
ATOM 683 O O . TYR A 1 85 ? -12.029 20.604 -3.542 1.00 44.31 85 TYR A O 1
ATOM 691 N N . PRO A 1 86 ? -12.806 22.642 -3.004 1.00 40.69 86 PRO A N 1
ATOM 692 C CA . PRO A 1 86 ? -12.269 23.248 -4.211 1.00 40.69 86 PRO A CA 1
ATOM 693 C C . PRO A 1 86 ? -10.738 23.276 -4.133 1.00 40.69 86 PRO A C 1
ATOM 695 O O . PRO A 1 86 ? -10.143 23.771 -3.173 1.00 40.69 86 PRO A O 1
ATOM 698 N N . ALA A 1 87 ? -10.119 22.698 -5.161 1.00 48.09 87 ALA A N 1
ATOM 699 C CA . ALA A 1 87 ? -8.689 22.753 -5.418 1.00 48.09 87 ALA A CA 1
ATOM 700 C C . ALA A 1 87 ? -8.208 24.214 -5.567 1.00 48.09 87 ALA A C 1
ATOM 702 O O . ALA A 1 87 ? -8.975 25.069 -6.014 1.00 48.09 87 ALA A O 1
ATOM 703 N N . PRO A 1 88 ? -6.943 24.518 -5.226 1.00 46.47 88 PRO A N 1
ATOM 704 C CA . PRO A 1 88 ? -6.413 25.871 -5.319 1.00 46.47 88 PRO A CA 1
ATOM 705 C C . PRO A 1 88 ? -6.190 26.252 -6.789 1.00 46.47 88 PRO A C 1
ATOM 707 O O . PRO A 1 88 ? -5.295 25.725 -7.451 1.00 46.47 88 PRO A O 1
ATOM 710 N N . GLU A 1 89 ? -6.988 27.188 -7.302 1.00 49.59 89 GLU A N 1
ATOM 711 C CA . GLU A 1 89 ? -6.711 27.851 -8.576 1.00 49.59 89 GLU A CA 1
ATOM 712 C C . GLU A 1 89 ? -5.489 28.761 -8.427 1.00 49.59 89 GLU A C 1
ATOM 714 O O . GLU A 1 89 ? -5.507 29.800 -7.767 1.00 49.59 89 GLU A O 1
ATOM 719 N N . ILE A 1 90 ? -4.400 28.353 -9.071 1.00 50.78 90 ILE A N 1
ATOM 720 C CA . ILE A 1 90 ? -3.257 29.208 -9.353 1.00 50.78 90 ILE A CA 1
ATOM 721 C C . ILE A 1 90 ? -3.655 30.070 -10.554 1.00 50.78 90 ILE A C 1
ATOM 723 O O . ILE A 1 90 ? -3.493 29.648 -11.696 1.00 50.78 90 ILE A O 1
ATOM 727 N N . LEU A 1 91 ? -4.170 31.275 -10.320 1.00 40.06 91 LEU A N 1
ATOM 728 C CA . LEU A 1 91 ? -4.287 32.286 -11.369 1.00 40.06 91 LEU A CA 1
ATOM 729 C C . LEU A 1 91 ? -3.659 33.594 -10.900 1.00 40.06 91 LEU A C 1
ATOM 731 O O . LEU A 1 91 ? -4.116 34.274 -9.988 1.00 40.06 91 LEU A O 1
ATOM 735 N N . GLN A 1 92 ? -2.548 33.895 -11.563 1.00 48.06 92 GLN A N 1
ATOM 736 C CA . GLN A 1 92 ? -1.890 35.188 -11.604 1.00 48.06 92 GLN A CA 1
ATOM 737 C C . GLN A 1 92 ? -2.924 36.286 -11.852 1.00 48.06 92 GLN A C 1
ATOM 739 O O . GLN A 1 92 ? -3.688 36.198 -12.814 1.00 48.06 92 GLN A O 1
ATOM 744 N N . THR A 1 93 ? -2.904 37.370 -11.079 1.00 40.38 93 THR A N 1
ATOM 745 C CA . THR A 1 93 ? -3.403 38.647 -11.599 1.00 40.38 93 THR A CA 1
ATOM 746 C C . THR A 1 93 ? -2.628 39.823 -10.996 1.00 40.38 93 THR A C 1
ATOM 748 O O . THR A 1 93 ? -2.237 39.757 -9.828 1.00 40.38 93 THR A O 1
ATOM 751 N N . PRO A 1 94 ? -2.319 40.854 -11.805 1.00 44.66 94 PRO A N 1
ATOM 752 C CA . PRO A 1 94 ? -1.380 41.920 -11.481 1.00 44.66 94 PRO A CA 1
ATOM 753 C C . PRO A 1 94 ? -1.987 43.016 -10.597 1.00 44.66 94 PRO A C 1
ATOM 755 O O . PRO A 1 94 ? -3.200 43.156 -10.500 1.00 44.66 94 PRO A O 1
ATOM 758 N N . ALA A 1 95 ? -1.070 43.789 -10.011 1.00 42.91 95 ALA A N 1
ATOM 759 C CA . ALA A 1 95 ? -1.157 45.173 -9.542 1.00 42.91 95 ALA A CA 1
ATOM 760 C C . ALA A 1 95 ? -2.515 45.913 -9.619 1.00 42.91 95 ALA A C 1
ATOM 762 O O . ALA A 1 95 ? -3.047 46.114 -10.703 1.00 42.91 95 ALA A O 1
ATOM 763 N N . GLU A 1 96 ? -2.924 46.414 -8.442 1.00 46.50 96 GLU A N 1
ATOM 764 C CA . GLU A 1 96 ? -3.613 47.687 -8.125 1.00 46.50 96 GLU A CA 1
ATOM 765 C C . GLU A 1 96 ? -4.828 48.143 -8.965 1.00 46.50 96 GLU A C 1
ATOM 767 O O . GLU A 1 96 ? -4.772 48.242 -10.188 1.00 46.50 96 GLU A O 1
ATOM 772 N N . PRO A 1 97 ? -5.918 48.573 -8.293 1.00 44.50 97 PRO A N 1
ATOM 773 C CA . PRO A 1 97 ? -5.920 49.957 -7.807 1.00 44.50 97 PRO A CA 1
ATOM 774 C C . PRO A 1 97 ? -6.555 50.196 -6.418 1.00 44.50 97 PRO A C 1
ATOM 776 O O . PRO A 1 97 ? -7.616 49.680 -6.084 1.00 44.50 97 PRO A O 1
ATOM 779 N N . ALA A 1 98 ? -5.887 51.075 -5.663 1.00 40.22 98 ALA A N 1
ATOM 780 C CA . ALA A 1 98 ? -6.409 52.100 -4.750 1.00 40.22 98 ALA A CA 1
ATOM 781 C C . ALA A 1 98 ? -7.585 51.762 -3.802 1.00 40.22 98 ALA A C 1
ATOM 783 O O . ALA A 1 98 ? -8.756 51.965 -4.114 1.00 40.22 98 ALA A O 1
ATOM 784 N N . ILE A 1 99 ? -7.237 51.441 -2.555 1.00 46.72 99 ILE A N 1
ATOM 785 C CA . ILE A 1 99 ? -8.087 51.640 -1.371 1.00 46.72 99 ILE A CA 1
ATOM 786 C C . ILE A 1 99 ? -7.926 53.098 -0.896 1.00 46.72 99 ILE A C 1
ATOM 788 O O . ILE A 1 99 ? -6.807 53.477 -0.540 1.00 46.72 99 ILE A O 1
ATOM 792 N N . PRO A 1 100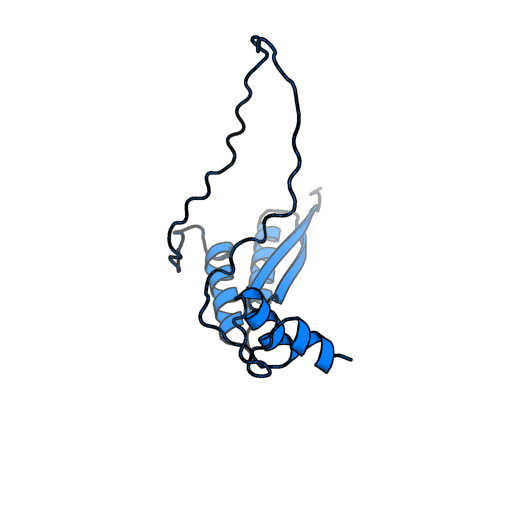 ? -8.979 53.933 -0.807 1.00 41.31 100 PRO A N 1
ATOM 793 C CA . PRO A 1 100 ? -8.938 55.102 0.057 1.00 41.31 100 PRO A CA 1
ATOM 794 C C . PRO A 1 100 ? -9.229 54.679 1.505 1.00 41.31 100 PRO A C 1
ATOM 796 O O . PRO A 1 100 ? -10.365 54.437 1.895 1.00 41.31 100 PRO A O 1
ATOM 799 N N . VAL A 1 101 ? -8.135 54.553 2.260 1.00 46.94 101 VAL A N 1
ATOM 800 C CA . VAL A 1 101 ? -7.936 54.907 3.678 1.00 46.94 101 VAL A CA 1
ATOM 801 C C . VAL A 1 101 ? -9.197 55.231 4.491 1.00 46.94 101 VAL A C 1
ATOM 803 O O . VAL A 1 101 ? -9.846 56.244 4.240 1.00 46.94 101 VAL A O 1
ATOM 806 N N . SER A 1 102 ? -9.425 54.485 5.578 1.00 35.94 102 SER A N 1
ATOM 807 C CA . SER A 1 102 ? -9.550 55.056 6.938 1.00 35.94 102 SER A CA 1
ATOM 808 C C . SER A 1 102 ? -9.665 53.968 8.022 1.00 35.94 102 SER A C 1
ATOM 810 O O . SER A 1 102 ? -10.721 53.395 8.254 1.00 35.94 102 SER A O 1
ATOM 812 N N . GLU A 1 103 ? -8.558 53.723 8.729 1.00 42.16 103 GLU A N 1
ATOM 813 C CA . GLU A 1 103 ? -8.577 53.511 10.191 1.00 42.16 103 GLU A CA 1
ATOM 814 C C . GLU A 1 103 ? -8.947 54.861 10.865 1.00 42.16 103 GLU A C 1
ATOM 816 O O . GLU A 1 103 ? -8.749 55.890 10.204 1.00 42.16 103 GLU A O 1
ATOM 821 N N . PRO A 1 104 ? -9.428 54.944 12.132 1.00 46.19 104 PRO A N 1
ATOM 822 C CA . PRO A 1 104 ? -8.924 54.168 13.273 1.00 46.19 104 PRO A CA 1
ATOM 823 C C . PRO A 1 104 ? -9.946 53.790 14.380 1.00 46.19 104 PRO A C 1
ATOM 825 O O . PRO A 1 104 ? -11.078 54.257 14.417 1.00 46.19 104 PRO A O 1
ATOM 828 N N . ALA A 1 105 ? -9.419 53.050 15.365 1.00 36.50 105 ALA A N 1
ATOM 829 C CA . ALA A 1 105 ? -9.747 53.085 16.800 1.00 36.50 105 ALA A CA 1
ATOM 830 C C . ALA A 1 105 ? -10.635 51.971 17.405 1.00 36.50 105 ALA A C 1
ATOM 832 O O . ALA A 1 105 ? -11.849 51.959 17.277 1.00 36.50 105 ALA A O 1
ATOM 833 N N . GLN A 1 106 ? -9.943 51.125 18.185 1.00 40.59 106 GLN A N 1
ATOM 834 C CA . GLN A 1 106 ? -10.243 50.720 19.571 1.00 40.59 106 GLN A CA 1
ATOM 835 C C . GLN A 1 106 ? -11.606 50.077 19.886 1.00 40.59 106 GLN A C 1
ATOM 837 O O . GLN A 1 106 ? -12.610 50.760 19.969 1.00 40.59 106 GLN A O 1
ATOM 842 N N . GLU A 1 107 ? -11.589 48.796 20.275 1.00 37.16 107 GLU A N 1
ATOM 843 C CA . GLU A 1 107 ? -11.748 48.370 21.680 1.00 37.16 107 GLU A CA 1
ATOM 844 C C . GLU A 1 107 ? -11.541 46.849 21.817 1.00 37.16 107 GLU A C 1
ATOM 846 O O . GLU A 1 107 ? -12.028 46.054 21.019 1.00 37.16 107 GLU A O 1
ATOM 851 N N . LYS A 1 108 ? -10.790 46.434 22.845 1.00 44.03 108 LYS A N 1
ATOM 852 C CA . LYS A 1 108 ? -10.771 45.045 23.328 1.00 44.03 108 LYS A CA 1
ATOM 853 C C . LYS A 1 108 ? -12.024 44.819 24.176 1.00 44.03 108 LYS A C 1
ATOM 855 O O . LYS A 1 108 ? -12.224 45.566 25.130 1.00 44.03 108 LYS A O 1
ATOM 860 N N . PRO A 1 109 ? -12.756 43.729 23.936 1.00 37.28 109 PRO A N 1
ATOM 861 C CA . PRO A 1 109 ? -13.102 42.800 25.021 1.00 37.28 109 PRO A CA 1
ATOM 862 C C . PRO A 1 109 ? -12.631 41.385 24.634 1.00 37.28 109 PRO A C 1
ATOM 864 O O . PRO A 1 109 ? -12.783 40.967 23.497 1.00 37.28 109 PRO A O 1
ATOM 867 N N . LEU A 1 110 ? -11.758 40.762 25.431 1.00 38.25 110 LEU A N 1
ATOM 868 C CA . LEU A 1 110 ? -12.065 39.690 26.397 1.00 38.25 110 LEU A CA 1
ATOM 869 C C . LEU A 1 110 ? -12.525 38.374 25.715 1.00 38.25 110 LEU A C 1
ATOM 871 O O . LEU A 1 110 ? -13.377 38.423 24.839 1.00 38.25 110 LEU A O 1
ATOM 875 N N . PRO A 1 111 ? -11.941 37.204 26.056 1.00 46.50 111 PRO A N 1
ATOM 876 C CA . PRO A 1 111 ? -12.052 35.994 25.248 1.00 46.50 111 PRO A CA 1
ATOM 877 C C . PRO A 1 111 ? -13.494 35.491 25.256 1.00 46.50 111 PRO A C 1
ATOM 879 O O . PRO A 1 111 ? -13.998 35.101 26.307 1.00 46.50 111 PRO A O 1
ATOM 882 N N . GLU A 1 112 ? -14.141 35.480 24.094 1.00 40.19 112 GLU A N 1
ATOM 883 C CA . GLU A 1 112 ? -15.403 34.772 23.912 1.00 40.19 112 GLU A CA 1
ATOM 884 C C . GLU A 1 112 ? -15.149 33.272 24.092 1.00 40.19 112 GLU A C 1
ATOM 886 O O . GLU A 1 112 ? -14.566 32.587 23.245 1.00 40.19 112 GLU A O 1
ATOM 891 N N . GLU A 1 113 ? -15.561 32.784 25.262 1.00 50.53 113 GLU A N 1
ATOM 892 C CA . GLU A 1 113 ? -15.842 31.384 25.531 1.00 50.53 113 GLU A CA 1
ATOM 893 C C . GLU A 1 113 ? -16.779 30.886 24.430 1.00 50.53 113 GLU A C 1
ATOM 895 O O . GLU A 1 113 ? -17.958 31.240 24.379 1.00 50.53 113 GLU A O 1
ATOM 900 N N . LYS A 1 114 ? -16.237 30.087 23.506 1.00 46.56 114 LYS A N 1
ATOM 901 C CA . LYS A 1 114 ? -17.065 29.424 22.503 1.00 46.56 114 LYS A CA 1
ATOM 902 C C . LYS A 1 114 ? -18.120 28.586 23.236 1.00 46.56 114 LYS A C 1
ATOM 904 O O . LYS A 1 114 ? -17.752 27.863 24.168 1.00 46.56 114 LYS A O 1
ATOM 909 N N . PRO A 1 115 ? -19.401 28.669 22.838 1.00 42.81 115 PRO A N 1
ATOM 910 C CA . PRO A 1 115 ? -20.466 27.933 23.491 1.00 42.81 115 PRO A CA 1
ATOM 911 C C . PRO A 1 115 ? -20.150 26.446 23.434 1.00 42.81 115 PRO A C 1
ATOM 913 O O . PRO A 1 115 ? -19.763 25.926 22.388 1.00 42.81 115 PRO A O 1
ATOM 916 N N . VAL A 1 116 ? -20.324 25.777 24.570 1.00 51.97 116 VAL A N 1
ATOM 917 C CA . VAL A 1 116 ? -20.328 24.322 24.668 1.00 51.97 116 VAL A CA 1
ATOM 918 C C . VAL A 1 116 ? -21.456 23.833 23.761 1.00 51.97 116 VAL A C 1
ATOM 920 O O . VAL A 1 116 ? -22.630 23.860 24.144 1.00 51.97 116 VAL A O 1
ATOM 923 N N . GLU A 1 117 ? -21.114 23.451 22.528 1.00 52.25 117 GLU A N 1
ATOM 924 C CA . GLU A 1 117 ? -21.996 22.653 21.687 1.00 52.25 117 GLU A CA 1
ATOM 925 C C . GLU A 1 117 ? -22.392 21.455 22.544 1.00 52.25 117 GLU A C 1
ATOM 927 O O . GLU A 1 117 ? -21.538 20.680 22.977 1.00 52.25 117 GLU A O 1
ATOM 932 N N . ASN A 1 118 ? -23.678 21.391 22.900 1.00 55.75 118 ASN A N 1
ATOM 933 C CA . ASN A 1 118 ? -24.252 20.372 23.770 1.00 55.75 118 ASN A CA 1
ATOM 934 C C . AS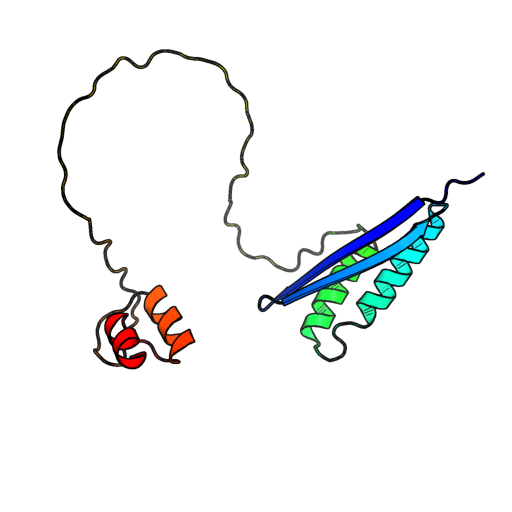N A 1 118 ? -24.223 19.029 23.038 1.00 55.75 118 ASN A C 1
ATOM 936 O O . ASN A 1 118 ? -25.229 18.520 22.551 1.00 55.75 118 ASN A O 1
ATOM 940 N N . THR A 1 119 ? -23.039 18.446 22.949 1.00 56.28 119 THR A N 1
ATOM 941 C CA . THR A 1 119 ? -22.873 17.029 22.714 1.00 56.28 119 THR A CA 1
ATOM 942 C C . THR A 1 119 ? -23.316 16.376 24.012 1.00 56.28 119 THR A C 1
ATOM 944 O O . THR A 1 119 ? -22.744 16.688 25.051 1.00 56.28 119 THR A O 1
ATOM 947 N N . GLY A 1 120 ? -24.384 15.572 23.990 1.00 65.50 120 GLY A N 1
ATOM 948 C CA . GLY A 1 120 ? -25.053 14.987 25.167 1.00 65.50 120 GLY A CA 1
ATOM 949 C C . GLY A 1 120 ? -24.206 14.026 26.016 1.00 65.50 120 GLY A C 1
ATOM 950 O O . GLY A 1 120 ? -24.740 13.102 26.620 1.00 65.50 120 GLY A O 1
ATOM 951 N N . PHE A 1 121 ? -22.893 14.219 26.049 1.00 76.19 121 PHE A N 1
ATOM 952 C CA . PHE A 1 121 ? -21.918 13.483 26.819 1.00 76.19 121 PHE A CA 1
ATOM 953 C C . PHE A 1 121 ? -21.751 14.146 28.182 1.00 76.19 121 PHE A C 1
ATOM 955 O O . PHE A 1 121 ? -21.503 15.347 28.296 1.00 76.19 121 PHE A O 1
ATOM 962 N N . THR A 1 122 ? -21.889 13.354 29.238 1.00 89.94 122 THR A N 1
ATOM 963 C CA . THR A 1 122 ? -21.738 13.805 30.622 1.00 89.94 122 THR A CA 1
ATOM 964 C C . THR A 1 122 ? -20.582 13.077 31.282 1.00 89.94 122 THR A C 1
ATOM 966 O O . THR A 1 122 ? -20.434 11.865 31.133 1.00 89.94 122 THR A O 1
ATOM 969 N N . CYS A 1 123 ? -19.793 13.805 32.065 1.00 88.69 123 CYS A N 1
ATOM 970 C CA . CYS A 1 123 ? -18.709 13.245 32.855 1.00 88.69 123 CYS A CA 1
ATOM 971 C C . CYS A 1 123 ? -19.248 12.231 33.872 1.00 88.69 123 CYS A C 1
ATOM 973 O O . CYS A 1 123 ? -20.057 12.575 34.733 1.00 88.69 123 CYS A O 1
ATOM 975 N N . SER A 1 124 ? -18.716 11.013 33.848 1.00 87.62 124 SER A N 1
ATOM 976 C CA . SER A 1 124 ? -19.096 9.933 34.765 1.00 87.62 124 SER A CA 1
ATOM 977 C C . SER A 1 124 ? -18.722 10.211 36.228 1.00 87.62 124 SER A C 1
ATOM 979 O O . SER A 1 124 ? -19.310 9.630 37.134 1.00 87.62 124 SER A O 1
ATOM 981 N N . SER A 1 125 ? -17.751 11.099 36.481 1.00 86.19 125 SER A N 1
ATOM 982 C CA . SER A 1 125 ? -17.286 11.411 37.840 1.00 86.19 125 SER A CA 1
ATOM 983 C C . SER A 1 125 ? -17.971 12.624 38.468 1.00 86.19 125 SER A C 1
ATOM 985 O O . SER A 1 125 ? -18.097 12.677 39.688 1.00 86.19 125 SER A O 1
ATOM 987 N N . CYS A 1 126 ? -18.367 13.623 37.675 1.00 88.38 126 CYS A N 1
ATOM 988 C CA . CYS A 1 126 ? -18.919 14.879 38.201 1.00 88.38 126 CYS A CA 1
ATOM 989 C C . CYS A 1 126 ? -20.218 15.337 37.525 1.00 88.38 126 CYS A C 1
ATOM 991 O O . CYS A 1 126 ? -20.738 16.393 37.876 1.00 88.38 126 CYS A O 1
ATOM 993 N N . GLY A 1 127 ? -20.733 14.583 36.551 1.00 84.19 127 GLY A N 1
ATOM 994 C CA . GLY A 1 127 ? -22.008 14.842 35.876 1.00 84.19 127 GLY A CA 1
ATOM 995 C C . GLY A 1 127 ? -22.030 16.058 34.948 1.00 84.19 127 GLY A C 1
ATOM 996 O O . GLY A 1 127 ? -23.070 16.364 34.377 1.00 84.19 127 GLY A O 1
ATOM 997 N N . ARG A 1 128 ? -20.910 16.775 34.788 1.00 84.25 128 ARG A N 1
ATOM 998 C CA . ARG A 1 128 ? -20.844 17.963 33.921 1.00 84.25 128 ARG A CA 1
ATOM 999 C C . ARG A 1 128 ? -20.918 17.571 32.445 1.00 84.25 128 ARG A C 1
ATOM 1001 O O . ARG A 1 128 ? -20.330 16.545 32.100 1.00 84.25 128 ARG A O 1
ATOM 1008 N N . PRO A 1 129 ? -21.570 18.372 31.584 1.00 84.88 129 PRO A N 1
ATOM 1009 C CA . PRO A 1 129 ? -21.495 18.165 30.146 1.00 84.88 129 PRO A CA 1
ATOM 1010 C C . PRO A 1 129 ? -20.038 18.301 29.698 1.00 84.88 129 PRO A C 1
ATOM 1012 O O . PRO A 1 129 ? -19.323 19.193 30.165 1.00 84.88 129 PRO A O 1
ATOM 1015 N N . ILE A 1 130 ? -19.601 17.386 28.845 1.00 88.88 130 ILE A N 1
ATOM 1016 C CA . ILE A 1 130 ? -18.260 17.370 28.268 1.00 88.88 130 ILE A CA 1
ATOM 1017 C C . ILE A 1 130 ? -18.361 17.458 26.753 1.00 88.88 130 ILE A C 1
ATOM 1019 O O . ILE A 1 130 ? -19.322 16.986 26.144 1.00 88.88 130 ILE A O 1
ATOM 1023 N N . SER A 1 131 ? -17.352 18.066 26.144 1.00 87.94 131 SER A N 1
ATOM 1024 C CA . SER A 1 131 ? -17.264 18.178 24.689 1.00 87.94 131 SER A CA 1
ATOM 1025 C C . SER A 1 131 ? -16.891 16.826 24.072 1.00 87.94 131 SER A C 1
ATOM 1027 O O . SER A 1 131 ? -16.185 16.032 24.696 1.00 87.94 131 SER A O 1
ATOM 1029 N N . LYS A 1 132 ? -17.244 16.591 22.802 1.00 86.00 132 LYS A N 1
ATOM 1030 C CA . LYS A 1 132 ? -16.816 15.392 22.046 1.00 86.00 132 LYS A CA 1
ATOM 1031 C C . LYS A 1 132 ? -15.301 15.134 22.123 1.00 86.00 132 LYS A C 1
ATOM 1033 O O . LYS A 1 132 ? -14.872 13.993 22.256 1.00 86.00 132 LYS A O 1
ATOM 1038 N N . ALA A 1 133 ? -14.491 16.195 22.097 1.00 85.56 133 ALA A N 1
ATOM 1039 C CA . ALA A 1 133 ? -13.038 16.098 22.247 1.00 85.56 133 ALA A CA 1
ATOM 1040 C C . ALA A 1 133 ? -12.603 15.611 23.646 1.00 85.56 133 ALA A C 1
ATOM 1042 O O . ALA A 1 133 ? -11.660 14.833 23.759 1.00 85.56 133 ALA A O 1
ATOM 1043 N N . GLU A 1 134 ? -13.289 16.041 24.711 1.00 86.06 134 GLU A N 1
ATOM 1044 C CA . GLU A 1 134 ? -13.004 15.607 26.086 1.00 86.06 134 G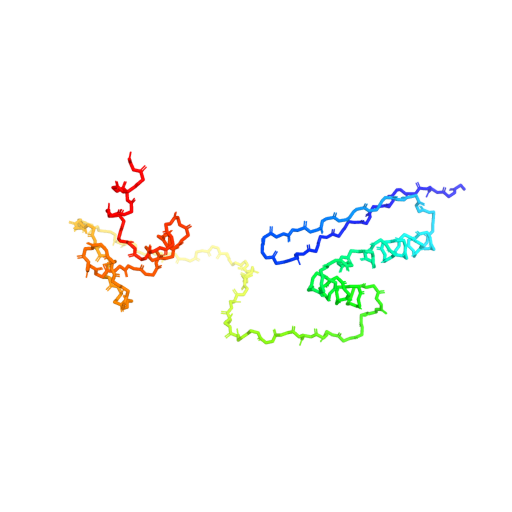LU A CA 1
ATOM 1045 C C . GLU A 1 134 ? -13.413 14.146 26.309 1.00 86.06 134 GLU A C 1
ATOM 1047 O O . GLU A 1 134 ? -12.665 13.388 26.929 1.00 86.06 134 GLU A O 1
ATOM 1052 N N . GLU A 1 135 ? -14.556 13.724 25.755 1.00 90.31 135 GLU A N 1
ATOM 1053 C CA . GLU A 1 135 ? -14.963 12.317 25.774 1.00 90.31 135 GLU A CA 1
ATOM 1054 C C . GLU A 1 135 ? -13.943 11.440 25.046 1.00 90.31 135 GLU A C 1
ATOM 1056 O O . GLU A 1 135 ? -13.458 10.469 25.615 1.00 90.31 135 GLU A O 1
ATOM 1061 N N . GLN A 1 136 ? -13.555 11.800 23.821 1.00 87.38 136 GLN A N 1
ATOM 1062 C CA . GLN A 1 136 ? -12.629 10.993 23.030 1.00 87.38 136 GLN A CA 1
ATOM 1063 C C . GLN A 1 136 ? -11.262 10.840 23.712 1.00 87.38 136 GLN A C 1
ATOM 1065 O O . GLN A 1 136 ? -10.711 9.741 23.750 1.00 87.38 136 GLN A O 1
ATOM 1070 N N . LEU A 1 137 ? -10.724 11.916 24.297 1.00 87.06 137 LEU A N 1
ATOM 1071 C CA . LEU A 1 137 ? -9.469 11.850 25.049 1.00 87.06 137 LEU A CA 1
ATOM 1072 C C . LEU A 1 137 ? -9.614 10.955 26.287 1.00 87.06 137 LEU A C 1
ATOM 1074 O O . LEU A 1 137 ? -8.807 10.052 26.498 1.00 87.06 137 LEU A O 1
ATOM 1078 N N . SER A 1 138 ? -10.659 11.152 27.088 1.00 84.75 138 SER A N 1
ATOM 1079 C CA . SER A 1 138 ? -10.872 10.360 28.305 1.00 84.75 138 SER A CA 1
ATOM 1080 C C . SER A 1 138 ? -11.179 8.882 28.025 1.00 84.75 138 SER A C 1
ATOM 1082 O O . SER A 1 138 ? -10.718 8.006 28.764 1.00 84.75 138 SER A O 1
ATOM 1084 N N . GLN A 1 139 ? -11.822 8.579 26.896 1.00 88.88 139 GLN A N 1
ATOM 1085 C CA . GLN A 1 139 ? -12.029 7.221 26.401 1.00 88.88 139 GLN A CA 1
ATOM 1086 C C . GLN A 1 139 ? -10.704 6.530 26.042 1.00 88.88 139 GLN A C 1
ATOM 1088 O O . GLN A 1 139 ? -10.524 5.360 26.370 1.00 88.88 139 GLN A O 1
ATOM 1093 N N . ILE A 1 140 ? -9.760 7.243 25.421 1.00 89.12 140 ILE A N 1
ATOM 1094 C CA . ILE A 1 140 ? -8.445 6.694 25.051 1.00 89.12 140 ILE A CA 1
ATOM 1095 C C . ILE A 1 140 ? -7.569 6.472 26.289 1.00 89.12 140 ILE A C 1
ATOM 1097 O O . ILE A 1 140 ? -6.949 5.421 26.424 1.00 89.12 140 ILE A O 1
ATOM 1101 N N . PHE A 1 141 ? -7.510 7.450 27.196 1.00 86.19 141 PHE A N 1
ATOM 1102 C CA . PHE A 1 141 ? -6.582 7.402 28.331 1.00 86.19 141 PHE A CA 1
ATOM 1103 C C . PHE A 1 141 ? -7.100 6.584 29.516 1.00 86.19 141 PHE A C 1
ATOM 1105 O O . PHE A 1 141 ? -6.308 5.975 30.229 1.00 86.19 141 PHE A O 1
ATOM 1112 N N . MET A 1 142 ? -8.412 6.590 29.761 1.00 85.69 142 MET A N 1
ATOM 1113 C CA . MET A 1 142 ? -9.011 6.010 30.969 1.00 85.69 142 MET A CA 1
ATOM 1114 C C . MET A 1 142 ? -10.206 5.090 30.684 1.00 85.69 142 MET A C 1
ATOM 1116 O O . MET A 1 142 ? -10.774 4.528 31.623 1.00 85.69 142 MET A O 1
ATOM 1120 N N . GLY A 1 143 ? -10.608 4.925 29.417 1.00 87.94 143 GLY A N 1
ATOM 1121 C CA . GLY A 1 143 ? -11.747 4.085 29.029 1.00 87.94 143 GLY A CA 1
ATOM 1122 C C . GLY A 1 143 ? -13.101 4.583 29.544 1.00 87.94 143 GLY A C 1
ATOM 1123 O O . GLY A 1 143 ? -14.038 3.790 29.640 1.00 87.94 143 GLY A O 1
ATOM 1124 N N . ARG A 1 144 ? -13.199 5.856 29.955 1.00 88.19 144 ARG A N 1
ATOM 1125 C CA . ARG A 1 144 ? -14.391 6.450 30.585 1.00 88.19 144 ARG A CA 1
ATOM 1126 C C . ARG A 1 144 ? -14.558 7.902 30.159 1.00 88.19 144 ARG A C 1
ATOM 1128 O O . ARG A 1 144 ? -13.563 8.604 30.045 1.00 88.19 144 ARG A O 1
ATOM 1135 N N . SER A 1 145 ? -15.802 8.366 30.047 1.00 91.56 145 SER A N 1
ATOM 1136 C CA . SER A 1 145 ? -16.142 9.763 29.759 1.00 91.56 145 SER A CA 1
ATOM 1137 C C . SER A 1 145 ? -15.888 10.662 30.977 1.00 91.56 145 SER A C 1
ATOM 1139 O O . SER A 1 145 ? -16.633 10.647 31.962 1.00 91.56 145 SER A O 1
ATOM 1141 N N . LEU A 1 146 ? -14.817 11.453 30.937 1.00 91.25 146 LEU A N 1
ATOM 1142 C CA . LEU A 1 146 ? -14.417 12.365 32.010 1.00 91.25 146 LEU A CA 1
ATOM 1143 C C . LEU A 1 146 ? -14.174 13.774 31.470 1.00 91.25 146 LEU A C 1
ATOM 1145 O O . LEU A 1 146 ? -13.648 13.956 30.377 1.00 91.25 146 LEU A O 1
ATOM 1149 N N . CYS A 1 147 ? -14.530 14.786 32.263 1.00 90.56 147 CYS A N 1
ATOM 1150 C CA . CYS A 1 147 ? -14.149 16.165 31.961 1.00 90.56 147 CYS A CA 1
ATOM 1151 C C . CYS A 1 147 ? -12.650 16.358 32.188 1.00 90.56 147 CYS A C 1
ATOM 1153 O O . CYS A 1 147 ? -12.042 15.630 32.980 1.00 90.56 147 CYS A O 1
ATOM 1155 N N . LYS A 1 148 ? -12.068 17.388 31.564 1.00 86.50 148 LYS A N 1
ATOM 1156 C CA . LYS A 1 148 ? -10.627 17.662 31.663 1.00 86.50 148 LYS A CA 1
ATOM 1157 C C . LYS A 1 148 ? -10.103 17.685 33.109 1.00 86.50 148 LYS A C 1
ATOM 1159 O O . LYS A 1 148 ? -9.096 17.057 33.403 1.00 86.50 148 LYS A O 1
ATOM 1164 N N . LYS A 1 149 ? -10.851 18.300 34.032 1.00 88.56 149 LYS A N 1
ATOM 1165 C CA . LYS A 1 149 ? -10.476 18.370 35.456 1.00 88.56 149 LYS A CA 1
ATOM 1166 C C . LYS A 1 149 ? -10.420 16.994 36.128 1.00 88.56 149 LYS A C 1
ATOM 1168 O O . LYS A 1 149 ? -9.446 16.688 36.801 1.00 88.56 149 LYS A O 1
ATOM 1173 N N . CYS A 1 150 ? -11.446 16.161 35.933 1.00 88.81 150 CYS A N 1
ATOM 1174 C CA . CYS A 1 150 ? -11.483 14.818 36.521 1.00 88.81 150 CYS A CA 1
ATOM 1175 C C . CYS A 1 150 ? -10.456 13.876 35.875 1.00 88.81 150 CYS A C 1
ATOM 1177 O O . CYS A 1 150 ? -9.949 12.983 36.545 1.00 88.81 150 CYS A O 1
ATOM 1179 N N . LEU A 1 151 ? -10.152 14.075 34.589 1.00 87.81 151 LEU A N 1
ATOM 1180 C CA . LEU A 1 151 ? -9.085 13.358 33.895 1.00 87.81 151 LEU A CA 1
ATOM 1181 C C . LEU A 1 151 ? -7.718 13.672 34.527 1.00 87.81 151 LEU A C 1
ATOM 1183 O O . LEU A 1 151 ? -6.971 12.758 34.862 1.00 87.81 151 LEU A O 1
ATOM 1187 N N . GLU A 1 152 ? -7.414 14.956 34.728 1.00 88.50 152 GLU A N 1
ATOM 1188 C CA . GLU A 1 152 ? -6.138 15.414 35.292 1.00 88.50 152 GLU A CA 1
ATOM 1189 C C . GLU A 1 152 ? -5.944 14.966 36.751 1.00 88.50 152 GLU A C 1
ATOM 1191 O O . GLU A 1 152 ? -4.840 14.579 37.127 1.00 88.50 152 GLU A O 1
ATOM 1196 N N . GLU A 1 153 ? -7.003 14.955 37.569 1.00 87.62 153 GLU A N 1
ATOM 1197 C CA . GLU A 1 153 ? -6.918 14.482 38.960 1.00 87.62 153 GLU A CA 1
ATOM 1198 C C . GLU A 1 153 ? -6.606 12.987 39.084 1.00 87.62 153 GLU A C 1
ATOM 1200 O O . GLU A 1 153 ? -5.997 12.584 40.069 1.00 87.62 153 GLU A O 1
ATOM 1205 N N . MET A 1 154 ? -6.991 12.163 38.106 1.00 82.12 154 MET A N 1
ATOM 1206 C CA . MET A 1 154 ? -6.700 10.724 38.128 1.00 82.12 154 MET A CA 1
ATOM 1207 C C . MET A 1 154 ? -5.353 10.349 37.505 1.00 82.12 154 MET A C 1
ATOM 1209 O O . MET A 1 154 ? -4.897 9.222 37.681 1.00 82.12 154 MET A O 1
ATOM 1213 N N . GLN A 1 155 ? -4.728 11.264 36.763 1.00 80.56 155 GLN A N 1
ATOM 1214 C CA . GLN A 1 155 ? -3.391 11.076 36.187 1.00 80.56 155 GLN A CA 1
ATOM 1215 C C . GLN A 1 155 ? -2.264 11.522 37.128 1.00 80.56 155 GLN A C 1
ATOM 1217 O O . GLN A 1 155 ? -1.089 11.341 36.803 1.00 80.56 155 GLN A O 1
ATOM 1222 N N . LYS A 1 156 ? -2.617 12.127 38.263 1.00 76.56 156 LYS A N 1
ATOM 1223 C CA . LYS A 1 156 ? -1.690 12.603 39.285 1.00 76.56 156 LYS A CA 1
ATOM 1224 C C . LYS A 1 156 ? -1.504 11.570 40.390 1.00 76.56 156 LYS A C 1
ATOM 1226 O O . LYS A 1 156 ? -0.350 11.455 40.859 1.00 76.56 156 LYS A O 1
#

Radius of gyration: 27.9 Å; chains: 1; bounding box: 53×69×64 Å

Secondary structure (DSSP, 8-state):
----EEEEEEEEEE-STT-EEEEEEEEEESSHHHHHHHHHHHHHHHTTTTSS-HHHHHHHHHHHHHHTS-S------------------------------------------------SEE-TTT--EE-HHHHHHHHHHHSS---HHHHHHH--

Foldseek 3Di:
DQDFDKDKDWDWFDLPPRDIDIDIDIDTDRDPVVVVVSLVVVLVVLCPPCPVPVSSNVRSVVVCCCPPVDVDDDPPPDDDDDPDDDDDDPDDDDDDDDDDDDDDDDDDDDDPPDDQPQPVQAAPPPRHGAHPVQQVVCCVPPVGRHHPVVSVVVVD

pLDDT: mean 71.25, std 18.93, range [35.94, 91.56]

Organism: Methanolacinia petrolearia (strain DSM 11571 / OCM 486 / SEBR 4847) (NCBI:txid679926)

Sequence (156 aa):
MSEKRKLSIGITVNLENYENLKVEVEGEAKDGCDADELIEYLDSVLSRFGRNDPETKKRIDNYRRRVLENPGEPVITNIVEEETYPAPEILQTPAEPAIPVSEPAQEKPLPEEKPVENTGFTCSSCGRPISKAEEQLSQIFMGRSLCKKCLEEMQK